Protein AF-A0A7V9AF16-F1 (afdb_monomer_lite)

Radius of gyration: 19.55 Å; chains: 1; bounding box: 46×39×39 Å

pLDDT: mean 80.21, std 13.5, range [38.78, 98.12]

Foldseek 3Di:
DVPDPPDDDDDQDPPRPVVVVVVVVVVCCCPVQVVPDDDPDPVRVVVSVVVVVVVCVVDPDDDDDPDDPVNVVVVVVVVVVPDPDDDDDD

Secondary structure (DSSP, 8-state):
-TT-TT----PPPTT-TTHHHHHHHHHHHIIIIITT---SSHHHHHHHHHHHHHHHHHS-------S-HHHHHHHHHHHHHHSPP-PPP-

Structure (mm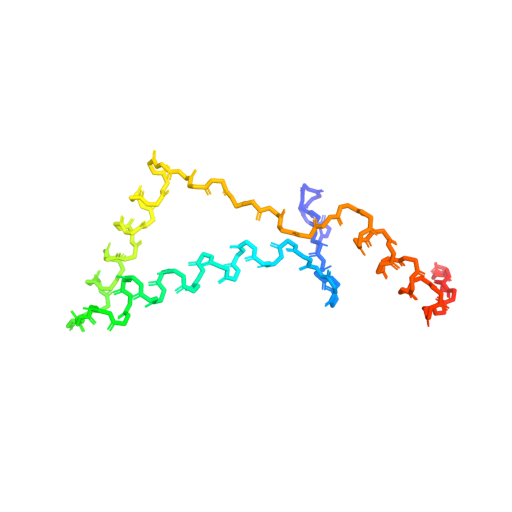CIF, N/CA/C/O backbone):
data_AF-A0A7V9AF16-F1
#
_entry.id   AF-A0A7V9AF16-F1
#
loop_
_atom_site.group_PDB
_atom_site.id
_atom_site.type_symbol
_atom_site.label_atom_id
_atom_site.label_alt_id
_atom_site.label_comp_id
_atom_site.label_asym_id
_atom_site.label_entity_id
_atom_site.label_seq_id
_atom_site.pdbx_PDB_ins_code
_atom_site.Cartn_x
_atom_site.Cartn_y
_atom_site.Cartn_z
_atom_site.occupancy
_atom_site.B_iso_or_equiv
_atom_site.auth_seq_id
_atom_site.auth_comp_id
_atom_site.auth_asym_id
_atom_site.auth_atom_id
_atom_site.pdbx_PDB_model_num
ATOM 1 N N . MET A 1 1 ? 12.255 -20.265 7.975 1.00 51.97 1 MET A N 1
ATOM 2 C CA . MET A 1 1 ? 11.825 -20.304 6.553 1.00 51.97 1 MET A CA 1
ATOM 3 C C . MET A 1 1 ? 11.708 -21.725 5.998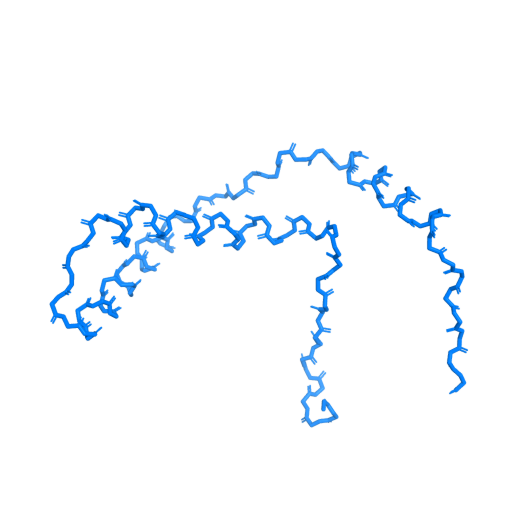 1.00 51.97 1 MET A C 1
ATOM 5 O O . MET A 1 1 ? 10.928 -21.914 5.079 1.00 51.97 1 MET A O 1
ATOM 9 N N . ALA A 1 2 ? 12.384 -22.728 6.578 1.00 57.66 2 ALA A N 1
ATOM 10 C CA . ALA A 1 2 ? 12.230 -24.140 6.192 1.00 57.66 2 ALA A CA 1
ATOM 11 C C . ALA A 1 2 ? 10.814 -24.727 6.412 1.00 57.66 2 ALA A C 1
ATOM 13 O O . ALA A 1 2 ? 10.492 -25.772 5.866 1.00 57.66 2 ALA A O 1
ATOM 14 N N . THR A 1 3 ? 9.954 -24.055 7.183 1.00 71.31 3 THR A N 1
ATOM 15 C CA . THR A 1 3 ? 8.628 -24.562 7.574 1.00 71.31 3 THR A CA 1
ATOM 16 C C . THR A 1 3 ? 7.533 -24.332 6.522 1.00 71.31 3 THR A C 1
ATOM 18 O O . THR A 1 3 ? 6.534 -25.046 6.528 1.00 71.31 3 THR A O 1
ATOM 21 N N . HIS A 1 4 ? 7.694 -23.376 5.594 1.00 75.44 4 HIS A N 1
ATOM 22 C CA . HIS A 1 4 ? 6.686 -23.077 4.564 1.00 75.44 4 HIS A CA 1
ATOM 23 C C . HIS A 1 4 ? 7.321 -22.909 3.173 1.00 75.44 4 HIS A C 1
ATOM 25 O O . HIS A 1 4 ? 7.530 -21.782 2.718 1.00 75.44 4 HIS A O 1
ATOM 31 N N . PRO A 1 5 ? 7.599 -24.019 2.464 1.00 81.00 5 PRO A N 1
ATOM 32 C CA . PRO A 1 5 ? 8.346 -24.007 1.202 1.00 81.00 5 PRO A CA 1
ATOM 33 C C . PRO A 1 5 ? 7.632 -23.279 0.053 1.00 81.00 5 PRO A C 1
ATOM 35 O O . PRO A 1 5 ? 8.254 -22.974 -0.956 1.00 81.00 5 PRO A O 1
ATOM 38 N N . ARG A 1 6 ? 6.337 -22.971 0.204 1.00 88.06 6 ARG A N 1
ATOM 39 C CA . ARG A 1 6 ? 5.539 -22.231 -0.786 1.00 88.06 6 ARG A CA 1
ATOM 40 C C . ARG A 1 6 ? 5.797 -20.722 -0.789 1.00 88.06 6 ARG A C 1
ATOM 42 O O . ARG A 1 6 ? 5.380 -20.054 -1.729 1.00 88.06 6 ARG A O 1
ATOM 49 N N . PHE A 1 7 ? 6.432 -20.172 0.248 1.00 83.38 7 PHE A N 1
ATOM 50 C CA . PHE A 1 7 ? 6.677 -18.734 0.348 1.00 83.38 7 PHE A CA 1
ATOM 51 C C . PHE A 1 7 ? 8.150 -18.415 0.098 1.00 83.38 7 PHE A C 1
ATOM 53 O O . PHE A 1 7 ? 9.024 -18.769 0.888 1.00 83.38 7 PHE A O 1
ATOM 60 N N . HIS A 1 8 ? 8.411 -17.681 -0.983 1.00 80.38 8 HIS A N 1
ATOM 61 C CA . HIS A 1 8 ? 9.721 -17.114 -1.280 1.00 80.38 8 HIS A CA 1
ATOM 62 C C . HIS A 1 8 ? 9.712 -15.626 -0.932 1.00 80.38 8 HIS A C 1
ATOM 64 O O . HIS A 1 8 ? 9.011 -14.833 -1.559 1.00 80.38 8 HIS A O 1
ATOM 70 N N . LEU A 1 9 ? 10.483 -15.234 0.083 1.00 79.50 9 LEU A N 1
ATOM 71 C CA . LEU A 1 9 ? 10.628 -13.825 0.428 1.00 79.50 9 LEU A CA 1
ATOM 72 C C . LEU A 1 9 ? 11.583 -13.158 -0.566 1.00 79.50 9 LEU A C 1
ATOM 74 O O . LEU A 1 9 ? 12.776 -13.462 -0.604 1.00 79.50 9 LEU A O 1
ATOM 78 N N . HIS A 1 10 ? 11.056 -12.223 -1.352 1.00 73.56 10 HIS A N 1
ATOM 79 C CA . HIS A 1 10 ? 11.848 -11.362 -2.220 1.00 73.56 10 HIS A CA 1
ATOM 80 C C . HIS A 1 10 ? 12.115 -10.036 -1.511 1.00 73.56 10 HIS A C 1
ATOM 82 O O . HIS A 1 10 ? 11.199 -9.253 -1.272 1.00 73.56 10 HIS A O 1
ATOM 88 N N . PHE A 1 11 ? 13.379 -9.762 -1.198 1.00 66.62 11 PHE A N 1
ATOM 89 C CA . PHE A 1 11 ? 13.776 -8.452 -0.691 1.00 66.62 11 PHE A CA 1
ATOM 90 C C . PHE A 1 11 ? 13.845 -7.455 -1.848 1.00 66.62 11 PHE A C 1
ATOM 92 O O . PHE A 1 11 ? 14.482 -7.719 -2.871 1.00 66.62 11 PHE A O 1
ATOM 99 N N . THR A 1 12 ? 13.186 -6.308 -1.691 1.00 60.44 12 THR A N 1
ATOM 100 C CA . THR A 1 12 ? 13.243 -5.202 -2.650 1.00 60.44 12 THR A CA 1
ATOM 101 C C . THR A 1 12 ? 14.676 -4.688 -2.778 1.00 60.44 12 THR A C 1
ATOM 103 O O . THR A 1 12 ? 15.213 -4.167 -1.798 1.00 60.44 12 THR A O 1
ATOM 106 N N . PRO A 1 13 ? 15.316 -4.764 -3.960 1.00 66.25 13 PRO A N 1
ATOM 107 C CA . PRO A 1 13 ? 16.545 -4.017 -4.192 1.00 66.25 13 PRO A CA 1
ATOM 108 C C . PRO A 1 13 ? 16.257 -2.511 -4.156 1.00 66.25 13 PRO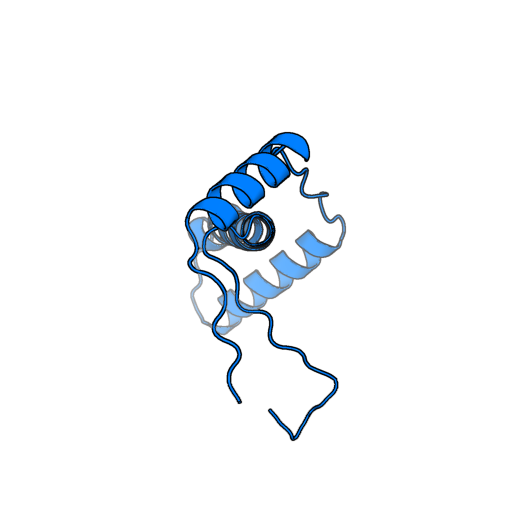 A C 1
ATOM 110 O O . PRO A 1 13 ? 15.148 -2.074 -4.458 1.00 66.25 13 PRO A O 1
ATOM 113 N N . THR A 1 14 ? 17.278 -1.697 -3.888 1.00 61.69 14 THR A N 1
ATOM 114 C CA . THR A 1 14 ? 17.193 -0.221 -3.837 1.00 61.69 14 THR A CA 1
ATOM 115 C C . THR A 1 14 ? 16.622 0.415 -5.121 1.00 61.69 14 THR A C 1
ATOM 117 O O . THR A 1 14 ? 16.231 1.575 -5.129 1.00 61.69 14 THR A O 1
ATOM 120 N N . SER A 1 15 ? 16.562 -0.327 -6.230 1.00 62.78 15 SER A N 1
ATOM 121 C CA . SER A 1 15 ? 16.015 0.103 -7.521 1.00 62.78 15 SER A CA 1
ATOM 122 C C . SER A 1 15 ? 14.657 -0.521 -7.882 1.00 62.78 15 SER A C 1
ATOM 124 O O . SER A 1 15 ? 14.286 -0.493 -9.056 1.00 62.78 15 SER A O 1
ATOM 126 N N . ALA A 1 16 ? 13.928 -1.091 -6.919 1.00 65.69 16 ALA A N 1
ATOM 127 C CA . ALA A 1 16 ? 12.658 -1.784 -7.133 1.00 65.69 16 ALA A CA 1
ATOM 128 C C . ALA A 1 16 ? 11.529 -0.848 -7.603 1.00 65.69 16 ALA A C 1
ATOM 130 O O . ALA A 1 16 ? 10.785 -0.288 -6.806 1.00 65.69 16 ALA A O 1
ATOM 131 N N . SER A 1 17 ? 11.351 -0.73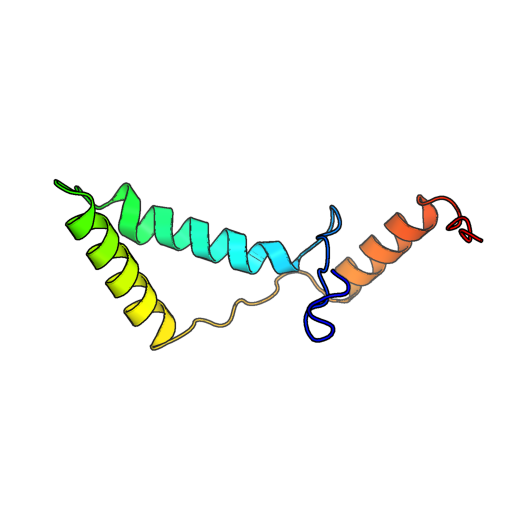6 -8.920 1.00 64.56 17 SER A N 1
ATOM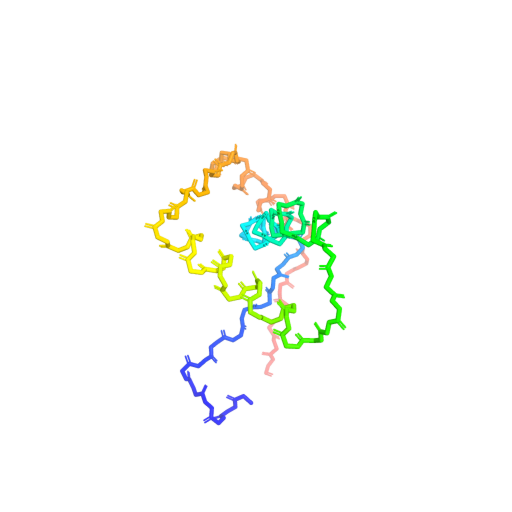 132 C CA . SER A 1 17 ? 10.272 0.050 -9.532 1.00 64.56 17 SER A CA 1
ATOM 133 C C . SER A 1 17 ? 8.865 -0.478 -9.230 1.00 64.56 17 SER A C 1
ATOM 135 O O . SER A 1 17 ? 7.908 0.276 -9.359 1.00 64.56 17 SER A O 1
ATOM 137 N N . TRP A 1 18 ? 8.713 -1.736 -8.804 1.00 67.00 18 TRP A N 1
ATOM 138 C CA . TRP A 1 18 ? 7.416 -2.301 -8.409 1.00 67.00 18 TRP A CA 1
ATOM 139 C C . TRP A 1 18 ? 6.881 -1.709 -7.098 1.00 67.00 18 TRP A C 1
ATOM 141 O O . TRP A 1 18 ? 5.667 -1.652 -6.906 1.00 67.00 18 TRP A O 1
ATOM 151 N N . LEU A 1 19 ? 7.766 -1.189 -6.237 1.00 66.75 19 LEU A N 1
ATOM 152 C CA . LEU A 1 19 ? 7.369 -0.484 -5.020 1.00 66.75 19 LEU A CA 1
ATOM 153 C C . LEU A 1 19 ? 6.570 0.784 -5.349 1.00 66.75 19 LEU A C 1
ATOM 155 O O . LEU A 1 19 ? 5.671 1.135 -4.598 1.00 66.75 19 LEU A O 1
ATOM 159 N N . ASN A 1 20 ? 6.787 1.387 -6.525 1.00 72.69 20 ASN A N 1
ATOM 160 C CA . ASN A 1 20 ? 6.022 2.544 -6.992 1.00 72.69 20 ASN A CA 1
ATOM 161 C C . ASN A 1 20 ? 4.504 2.282 -7.017 1.00 72.69 20 ASN A C 1
ATOM 163 O O . ASN A 1 20 ? 3.730 3.194 -6.755 1.00 72.69 20 ASN A O 1
ATOM 167 N N . MET A 1 21 ? 4.051 1.052 -7.302 1.00 76.75 21 MET A N 1
ATOM 168 C CA . MET A 1 21 ? 2.615 0.732 -7.278 1.00 76.75 21 MET A CA 1
ATOM 169 C C . MET A 1 21 ? 2.059 0.764 -5.852 1.00 76.75 21 MET A C 1
ATOM 171 O O . MET A 1 21 ? 1.039 1.401 -5.597 1.00 76.75 21 MET A O 1
ATOM 175 N N . VAL A 1 22 ? 2.765 0.130 -4.915 1.00 81.38 22 VAL A N 1
ATOM 176 C CA . VAL A 1 22 ? 2.393 0.097 -3.495 1.00 81.38 22 VAL A CA 1
ATOM 177 C C . VAL A 1 22 ? 2.483 1.501 -2.882 1.00 81.38 22 VAL A C 1
ATOM 179 O O . VAL A 1 22 ? 1.553 1.954 -2.221 1.00 81.38 22 VAL A O 1
ATOM 182 N N . GLU A 1 23 ? 3.553 2.242 -3.170 1.00 83.81 23 GLU A N 1
ATOM 183 C CA . GLU A 1 23 ? 3.731 3.640 -2.760 1.00 83.81 23 GLU A CA 1
ATOM 184 C C . GLU A 1 23 ? 2.613 4.542 -3.288 1.00 83.81 23 GLU A C 1
ATOM 186 O O . GLU A 1 23 ? 2.096 5.389 -2.555 1.00 83.81 23 GLU A O 1
ATOM 191 N N . ARG A 1 24 ? 2.217 4.375 -4.556 1.00 85.00 24 ARG A N 1
ATOM 192 C CA . ARG A 1 24 ? 1.153 5.177 -5.167 1.00 85.00 24 ARG A CA 1
ATOM 193 C C . ARG A 1 24 ? -0.213 4.840 -4.583 1.00 85.00 24 ARG A C 1
ATOM 195 O O . ARG A 1 24 ? -0.984 5.761 -4.334 1.00 85.00 24 ARG A O 1
ATOM 202 N N . PHE A 1 25 ? -0.478 3.569 -4.284 1.00 88.06 25 PHE A N 1
ATOM 203 C CA . PHE A 1 25 ? -1.669 3.165 -3.539 1.00 88.06 25 PHE A CA 1
ATOM 204 C C . PHE A 1 25 ? -1.740 3.860 -2.169 1.00 88.06 25 PHE A C 1
ATOM 206 O O . PHE A 1 25 ? -2.731 4.523 -1.864 1.00 88.06 25 PHE A O 1
ATOM 213 N N . PHE A 1 26 ? -0.672 3.796 -1.364 1.00 90.19 26 PHE A N 1
ATOM 214 C CA . PHE A 1 26 ? -0.668 4.425 -0.037 1.00 90.19 26 PHE A CA 1
ATOM 215 C C . PHE A 1 26 ? -0.736 5.956 -0.097 1.00 90.19 26 PHE A C 1
ATOM 217 O O . PHE A 1 26 ? -1.374 6.583 0.755 1.00 90.19 26 PHE A O 1
ATOM 224 N N . ARG A 1 27 ? -0.138 6.576 -1.121 1.00 90.81 27 ARG A N 1
ATOM 225 C CA . ARG A 1 27 ? -0.281 8.013 -1.396 1.00 90.81 27 ARG A CA 1
ATOM 226 C C . ARG A 1 27 ? -1.739 8.386 -1.661 1.00 90.81 27 ARG A C 1
ATOM 228 O O . ARG A 1 27 ? -2.236 9.353 -1.079 1.00 90.81 27 ARG A O 1
ATOM 235 N N . ASP A 1 28 ? -2.419 7.633 -2.517 1.00 91.06 28 ASP A N 1
ATOM 236 C CA . ASP A 1 28 ? -3.815 7.874 -2.874 1.00 91.06 28 ASP A CA 1
ATOM 237 C C . ASP A 1 28 ? -4.745 7.649 -1.680 1.00 91.06 28 ASP A C 1
ATOM 239 O O . ASP A 1 28 ? -5.582 8.506 -1.402 1.00 91.06 28 ASP A O 1
ATOM 243 N N . LEU A 1 29 ? -4.554 6.571 -0.917 1.00 93.44 29 LEU A N 1
ATOM 244 C CA . LEU A 1 29 ? -5.293 6.322 0.322 1.00 93.44 29 LEU A CA 1
ATOM 245 C C . LEU A 1 29 ? -5.142 7.492 1.304 1.00 93.44 29 LEU A C 1
ATOM 247 O O . LEU A 1 29 ? -6.126 8.018 1.832 1.00 93.44 29 LEU A O 1
ATOM 251 N N . THR A 1 30 ? -3.904 7.951 1.503 1.00 94.50 30 THR A N 1
ATOM 252 C CA . THR A 1 30 ? -3.602 9.056 2.417 1.00 94.50 30 THR A CA 1
ATOM 253 C C . THR A 1 30 ? -4.281 10.349 1.976 1.00 94.50 30 THR A C 1
ATOM 255 O O . THR A 1 30 ? -4.913 11.033 2.777 1.00 94.50 30 THR A O 1
ATOM 258 N N . THR A 1 31 ? -4.156 10.706 0.700 1.00 94.88 31 THR A N 1
ATOM 259 C CA . THR A 1 31 ? -4.643 11.991 0.173 1.00 94.88 31 THR A CA 1
ATOM 260 C C . THR A 1 31 ? -6.152 12.028 -0.042 1.00 94.88 31 THR A C 1
ATOM 262 O O . THR A 1 31 ? -6.767 13.074 0.171 1.00 94.88 31 THR A O 1
ATOM 265 N N . LYS A 1 32 ? -6.754 10.911 -0.463 1.00 91.56 32 LYS A N 1
ATOM 266 C CA . LYS A 1 32 ? -8.176 10.835 -0.822 1.00 91.56 32 LYS A CA 1
ATOM 267 C C . LYS A 1 32 ? -9.065 10.455 0.360 1.00 91.56 32 LYS A C 1
ATOM 269 O O . LYS A 1 32 ? -10.191 10.938 0.410 1.00 91.56 32 LYS A O 1
ATOM 274 N N . ARG A 1 33 ? -8.582 9.630 1.301 1.00 93.56 33 ARG A N 1
ATOM 275 C CA . ARG A 1 33 ? -9.377 9.153 2.447 1.00 93.56 33 ARG A CA 1
ATOM 276 C C . ARG A 1 33 ? -8.894 9.717 3.778 1.00 93.56 33 ARG A C 1
ATOM 278 O O . ARG A 1 33 ? -9.682 10.342 4.475 1.00 93.56 33 ARG A O 1
ATOM 285 N N . LEU A 1 34 ? -7.615 9.542 4.115 1.00 94.75 34 LEU A N 1
ATOM 286 C CA . LEU A 1 34 ? -7.132 9.816 5.478 1.00 94.75 34 LEU A CA 1
ATOM 287 C C . LEU A 1 34 ? -7.035 11.309 5.805 1.00 94.75 34 LEU A C 1
ATOM 289 O O . LEU A 1 34 ? -7.542 11.740 6.829 1.00 94.75 34 LEU A O 1
ATOM 293 N N . ARG A 1 35 ? -6.436 12.122 4.927 1.00 94.94 35 ARG A N 1
ATOM 294 C CA . ARG A 1 35 ? -6.271 13.572 5.158 1.00 94.94 35 ARG A CA 1
ATOM 295 C C . ARG A 1 35 ? -7.572 14.372 5.080 1.00 94.94 35 ARG A C 1
ATOM 297 O O . ARG A 1 35 ? -7.583 15.533 5.465 1.00 94.94 35 ARG A O 1
ATOM 304 N N . ARG A 1 36 ? -8.629 13.783 4.518 1.00 92.38 36 ARG A N 1
ATOM 305 C CA . ARG A 1 36 ? -9.946 14.419 4.354 1.00 92.38 36 ARG A CA 1
ATOM 306 C C . ARG A 1 36 ? -10.966 13.932 5.381 1.00 92.38 36 ARG A C 1
ATOM 308 O O . ARG A 1 36 ? -12.045 14.504 5.459 1.00 92.38 36 ARG A O 1
ATOM 315 N N . GLY A 1 37 ? -10.653 12.861 6.107 1.00 90.69 37 GLY A N 1
ATOM 316 C CA . GLY A 1 37 ? -11.523 12.291 7.125 1.00 90.69 37 GLY A CA 1
ATOM 317 C C . GLY A 1 37 ? -11.204 12.845 8.507 1.00 90.69 37 GLY A C 1
ATOM 318 O O . GLY A 1 37 ? -10.045 13.092 8.836 1.00 90.69 37 GLY A O 1
ATOM 319 N N . VAL A 1 38 ? -12.243 13.000 9.318 1.00 93.69 38 VAL A N 1
ATOM 320 C CA . VAL A 1 38 ? -12.138 13.146 10.770 1.00 93.69 38 VAL A CA 1
ATOM 321 C C . VAL A 1 38 ? -12.741 11.877 11.352 1.00 93.69 38 VAL A C 1
ATOM 323 O O . VAL A 1 38 ? -13.862 11.529 10.996 1.00 93.69 38 VAL A O 1
ATOM 326 N N . PHE A 1 39 ? -11.982 11.170 12.185 1.00 96.00 39 PHE A N 1
ATOM 327 C CA . PHE A 1 39 ? -12.392 9.895 12.767 1.00 96.00 39 PHE A CA 1
ATOM 328 C C . PHE A 1 39 ? -12.407 10.044 14.284 1.00 96.00 39 PHE A C 1
ATOM 330 O O . PHE A 1 39 ? -11.402 10.425 14.884 1.00 96.00 39 PHE A O 1
ATOM 337 N N . HIS A 1 40 ? -13.539 9.740 14.900 1.00 96.75 40 HIS A N 1
ATOM 338 C CA . HIS A 1 40 ? -13.774 9.872 16.334 1.00 96.75 40 HIS A CA 1
ATOM 339 C C . HIS A 1 40 ? -13.440 8.580 17.084 1.00 96.75 40 HIS A C 1
ATOM 341 O O . HIS A 1 40 ? -13.399 8.562 18.313 1.00 96.75 40 HIS A O 1
ATOM 347 N N . SER A 1 41 ? -13.194 7.484 16.358 1.00 97.62 41 SER A N 1
ATOM 348 C CA . SER A 1 41 ? -12.821 6.199 16.941 1.00 97.62 41 SER A CA 1
ATOM 349 C C . SER A 1 41 ? -11.991 5.335 15.984 1.00 97.62 41 SER A C 1
ATOM 351 O O . SER A 1 41 ? -12.009 5.509 14.764 1.00 97.62 41 SER A O 1
ATOM 353 N N . VAL A 1 42 ? -11.271 4.357 16.541 1.00 97.38 42 VAL A N 1
ATOM 354 C CA . VAL A 1 42 ? -10.524 3.364 15.750 1.00 97.38 42 VAL A CA 1
ATOM 355 C C . VAL A 1 42 ? -11.449 2.512 14.864 1.00 97.38 42 VAL A C 1
ATOM 357 O O . VAL A 1 42 ? -11.117 2.348 13.691 1.00 97.38 42 VAL A O 1
ATOM 360 N N . PRO A 1 43 ? -12.608 2.004 15.339 1.00 98.12 43 PRO A N 1
ATOM 361 C CA . PRO A 1 43 ? -13.541 1.274 14.479 1.00 98.12 43 PRO A CA 1
ATOM 362 C C . PRO A 1 43 ? -14.013 2.082 13.266 1.00 98.12 43 PRO A C 1
ATOM 364 O O . PRO A 1 43 ? -14.086 1.544 12.164 1.00 98.12 43 PRO A O 1
ATOM 367 N N . GLU A 1 44 ? -14.268 3.379 13.444 1.00 96.88 44 GLU A N 1
ATOM 368 C CA . GLU A 1 44 ? -14.658 4.273 12.349 1.00 96.88 44 GLU A CA 1
ATOM 369 C C . GLU A 1 44 ? -13.545 4.408 11.299 1.00 96.88 44 GLU A C 1
ATOM 371 O O . GLU A 1 44 ? -13.805 4.316 10.098 1.00 96.88 44 GLU A O 1
ATOM 376 N N . LEU A 1 45 ? -12.286 4.546 11.733 1.00 96.75 45 LEU A N 1
ATOM 377 C CA . LEU A 1 45 ? -11.136 4.544 10.827 1.00 96.75 45 LEU A CA 1
ATOM 378 C C . LEU A 1 45 ? -11.018 3.214 10.065 1.00 96.75 45 LEU A C 1
ATOM 380 O O . LEU A 1 45 ? -10.778 3.217 8.857 1.00 96.75 45 LEU A O 1
ATOM 384 N N . VAL A 1 46 ? -11.192 2.080 10.748 1.00 97.44 46 VAL A N 1
ATOM 385 C CA . VAL A 1 46 ? -11.127 0.749 10.122 1.00 97.44 46 VAL A CA 1
ATOM 386 C C . VAL A 1 46 ? -12.214 0.593 9.060 1.00 97.44 46 VAL A C 1
ATOM 388 O O . VAL A 1 46 ? -11.901 0.176 7.944 1.00 97.44 46 VAL A O 1
ATOM 391 N N . ALA A 1 47 ? -13.455 0.982 9.361 1.00 96.88 47 ALA A N 1
ATOM 392 C CA . ALA A 1 47 ? -14.550 0.962 8.393 1.00 96.88 47 ALA A CA 1
ATOM 393 C C . ALA A 1 47 ? -14.223 1.844 7.177 1.00 96.88 47 ALA A C 1
ATOM 395 O O . ALA A 1 47 ? -14.301 1.401 6.032 1.00 96.88 47 ALA A O 1
ATOM 396 N N . ALA A 1 48 ? -13.719 3.057 7.414 1.00 95.69 48 ALA A N 1
ATOM 397 C CA . ALA A 1 48 ? -13.350 3.974 6.346 1.00 95.69 48 ALA A CA 1
ATOM 398 C C . ALA A 1 48 ? -12.234 3.446 5.426 1.00 95.69 48 ALA A C 1
ATOM 400 O O . ALA A 1 48 ? -12.235 3.766 4.230 1.00 95.69 48 ALA A O 1
ATOM 401 N N . LEU A 1 49 ? -11.290 2.667 5.967 1.00 95.69 49 LEU A N 1
ATOM 402 C CA . LEU A 1 49 ? -10.251 1.969 5.207 1.00 95.69 49 LEU A CA 1
ATOM 403 C C . LEU A 1 49 ? -10.824 0.805 4.390 1.00 95.69 49 LEU A C 1
ATOM 405 O O . LEU A 1 49 ? -10.468 0.656 3.221 1.00 95.69 49 LEU A O 1
ATOM 409 N N . GLN A 1 50 ? -11.709 -0.000 4.982 1.00 96.50 50 GLN A N 1
ATOM 410 C CA . GLN A 1 50 ? -12.369 -1.116 4.300 1.00 96.50 50 GLN A CA 1
ATOM 411 C C . GLN A 1 50 ? -13.227 -0.630 3.128 1.00 96.50 50 GLN A C 1
ATOM 413 O O . GLN A 1 50 ? -13.114 -1.173 2.029 1.00 96.50 50 GLN A O 1
ATOM 418 N N . ASP A 1 51 ? -13.989 0.447 3.319 1.00 95.25 51 ASP A N 1
ATOM 419 C CA . ASP A 1 51 ? -14.781 1.070 2.255 1.00 95.25 51 ASP A CA 1
ATOM 420 C C . ASP A 1 51 ? -13.899 1.557 1.107 1.00 95.25 51 ASP A C 1
ATOM 422 O O . ASP A 1 51 ? -14.199 1.334 -0.067 1.00 95.25 51 ASP A O 1
ATOM 426 N N . TYR A 1 52 ? -12.780 2.208 1.440 1.00 93.56 52 TYR A N 1
ATOM 427 C CA . TYR A 1 52 ? -11.833 2.682 0.438 1.00 93.56 52 TYR A CA 1
ATOM 428 C C . TYR A 1 52 ? -11.244 1.520 -0.368 1.00 93.56 52 TYR A C 1
ATOM 430 O O . TYR A 1 52 ? -11.146 1.612 -1.590 1.00 93.56 52 TYR A O 1
ATOM 438 N N . LEU A 1 53 ? -10.877 0.420 0.298 1.00 93.25 53 LEU A N 1
ATOM 439 C CA . LEU A 1 53 ? -10.385 -0.790 -0.360 1.00 93.25 53 LEU A CA 1
ATOM 440 C C . LEU A 1 53 ? -11.442 -1.397 -1.286 1.00 93.25 53 LEU A C 1
ATOM 442 O O . LEU A 1 53 ? -11.127 -1.727 -2.429 1.00 93.25 53 LEU A O 1
ATOM 446 N N . ALA A 1 54 ? -12.688 -1.514 -0.821 1.00 93.81 54 ALA A N 1
ATOM 447 C CA . ALA A 1 54 ? -13.788 -2.045 -1.618 1.00 93.81 54 ALA A CA 1
ATOM 448 C C . ALA A 1 54 ? -14.010 -1.208 -2.886 1.00 93.81 54 ALA A C 1
ATOM 450 O O . ALA A 1 54 ? -14.045 -1.757 -3.985 1.00 93.81 54 ALA A O 1
ATOM 451 N N . GLN A 1 55 ? -14.067 0.120 -2.754 1.00 91.44 55 GLN A N 1
ATOM 452 C CA . GLN A 1 55 ? -14.225 1.039 -3.885 1.00 91.44 55 GLN A CA 1
ATOM 453 C C . GLN A 1 55 ? -13.029 0.989 -4.844 1.00 91.44 55 GLN A C 1
ATOM 455 O O . GLN A 1 55 ? -13.209 0.937 -6.058 1.00 91.44 55 GLN A O 1
ATOM 460 N N . HIS A 1 56 ? -11.802 0.968 -4.317 1.00 88.31 56 HIS A N 1
ATOM 461 C CA . HIS A 1 56 ? -10.591 0.890 -5.134 1.00 88.31 56 HIS A CA 1
ATOM 462 C C . HIS A 1 56 ? -10.534 -0.404 -5.963 1.00 88.31 56 HIS A C 1
ATOM 464 O O . HIS A 1 56 ? -10.101 -0.381 -7.114 1.00 88.31 56 HIS A O 1
ATOM 470 N N . ASN A 1 57 ? -11.007 -1.518 -5.399 1.00 88.50 57 ASN A N 1
ATOM 471 C CA . ASN A 1 57 ? -10.997 -2.825 -6.054 1.00 88.50 57 ASN A CA 1
ATOM 472 C C . ASN A 1 57 ? -12.128 -3.025 -7.078 1.00 88.50 57 ASN A C 1
ATOM 474 O O . ASN A 1 57 ? -12.015 -3.920 -7.911 1.00 88.50 57 ASN A O 1
ATOM 478 N N . GLN A 1 58 ? -13.200 -2.223 -7.049 1.00 89.06 58 GLN A N 1
ATOM 479 C CA . GLN A 1 58 ? -14.305 -2.327 -8.018 1.00 89.06 58 GLN A CA 1
ATOM 480 C C . GLN A 1 58 ? -13.893 -1.929 -9.442 1.00 89.06 58 GLN A C 1
ATOM 482 O O . GLN A 1 58 ? -14.380 -2.508 -10.410 1.00 89.06 58 GLN A O 1
ATOM 487 N N . ALA A 1 59 ? -12.989 -0.959 -9.580 1.00 75.12 59 ALA A N 1
ATOM 488 C CA . ALA A 1 59 ? -12.455 -0.517 -10.865 1.00 75.12 59 ALA A CA 1
ATOM 489 C C . ALA A 1 59 ? -10.963 -0.190 -10.707 1.00 75.12 59 ALA A C 1
ATOM 491 O O . ALA A 1 59 ? -10.590 0.985 -10.617 1.00 75.12 59 ALA A O 1
ATOM 492 N N . PRO A 1 60 ? -10.094 -1.215 -10.625 1.00 74.50 60 PRO A N 1
ATOM 493 C CA . PRO A 1 60 ? -8.679 -0.992 -10.393 1.00 74.50 60 PRO A CA 1
ATOM 494 C C . PRO A 1 60 ? -8.093 -0.254 -11.595 1.00 74.50 60 PRO A C 1
ATOM 496 O O . PRO A 1 60 ? -8.027 -0.783 -12.706 1.00 74.50 60 PRO A O 1
ATOM 499 N N . ALA A 1 61 ? -7.667 0.990 -11.383 1.00 70.06 61 ALA A N 1
ATOM 500 C CA . ALA A 1 61 ? -6.978 1.736 -12.421 1.00 70.06 61 ALA A CA 1
ATOM 501 C C . ALA A 1 61 ? -5.636 1.040 -12.708 1.00 70.06 61 ALA A C 1
ATOM 503 O O . ALA A 1 61 ? -4.836 0.868 -11.779 1.00 70.06 61 ALA A O 1
ATOM 504 N N . PRO A 1 62 ? -5.350 0.646 -13.962 1.00 67.62 62 PRO A N 1
ATOM 505 C CA . PRO A 1 62 ? -4.064 0.060 -14.286 1.00 67.62 62 PRO A CA 1
ATOM 506 C C . PRO A 1 62 ? -2.967 1.084 -13.991 1.00 67.62 62 PRO A C 1
ATOM 508 O O . PRO A 1 62 ? -2.982 2.217 -14.479 1.00 67.62 62 PRO A O 1
ATOM 511 N N . PHE A 1 63 ? -2.001 0.691 -13.165 1.00 65.56 63 PHE A N 1
ATOM 512 C CA . PHE A 1 63 ? -0.821 1.508 -12.930 1.00 65.56 63 PHE A CA 1
ATOM 513 C C . PHE A 1 63 ? 0.048 1.468 -14.186 1.00 65.56 63 PHE A C 1
ATOM 515 O O . PHE A 1 63 ? 0.747 0.490 -14.442 1.00 65.56 63 PHE A O 1
ATOM 522 N N . ILE A 1 64 ? -0.008 2.535 -14.981 1.00 64.69 64 ILE A N 1
ATOM 523 C CA . ILE A 1 64 ? 0.830 2.661 -16.170 1.00 64.69 64 ILE A CA 1
ATOM 524 C C . ILE A 1 64 ? 2.271 2.889 -15.717 1.00 64.69 64 ILE A C 1
ATOM 526 O O . ILE A 1 64 ? 2.592 3.880 -15.055 1.00 64.69 64 ILE A O 1
ATOM 530 N N . LEU A 1 65 ? 3.147 1.953 -16.073 1.00 64.88 65 LEU A N 1
ATOM 531 C CA . LEU A 1 65 ? 4.583 2.108 -15.901 1.00 64.88 65 LEU A CA 1
ATOM 532 C C . LEU A 1 65 ? 5.063 3.218 -16.841 1.00 64.88 65 LEU A C 1
ATOM 534 O O . LEU A 1 65 ? 5.012 3.075 -18.057 1.00 64.88 65 LEU A O 1
ATOM 538 N N . THR A 1 66 ? 5.525 4.332 -16.277 1.00 64.62 66 THR A N 1
ATOM 539 C CA . THR A 1 66 ? 6.068 5.457 -17.057 1.00 64.62 66 THR A CA 1
ATOM 540 C C . THR A 1 66 ? 7.525 5.246 -17.462 1.00 64.62 66 THR A C 1
ATOM 542 O O . THR A 1 66 ? 8.010 5.900 -18.380 1.00 64.62 66 THR A O 1
ATOM 545 N N . ALA A 1 67 ? 8.232 4.335 -16.787 1.00 70.75 67 ALA A N 1
ATOM 546 C CA . ALA A 1 67 ? 9.599 3.976 -17.132 1.00 70.75 67 ALA A CA 1
ATOM 547 C C . ALA A 1 67 ? 9.609 3.047 -18.350 1.00 70.75 67 ALA A C 1
ATOM 549 O O . ALA A 1 67 ? 8.987 1.982 -18.323 1.00 70.75 67 ALA A O 1
ATOM 550 N N . GLN A 1 68 ? 10.358 3.419 -19.389 1.00 73.88 68 GLN A N 1
ATOM 551 C CA . GLN A 1 68 ? 10.534 2.563 -20.556 1.00 73.88 68 GLN A CA 1
ATOM 552 C C . GLN A 1 68 ? 11.378 1.338 -20.194 1.00 73.88 68 GLN A C 1
ATOM 554 O O . GLN A 1 68 ? 12.293 1.400 -19.366 1.00 73.88 68 GLN A O 1
ATOM 559 N N . ALA A 1 69 ? 11.103 0.206 -20.845 1.00 74.31 69 ALA A N 1
ATOM 560 C CA . ALA A 1 69 ? 11.858 -1.029 -20.626 1.00 74.31 69 ALA A CA 1
ATOM 561 C C . ALA A 1 69 ? 13.371 -0.827 -20.847 1.00 74.31 69 ALA A C 1
ATOM 563 O O . ALA A 1 69 ? 14.199 -1.383 -20.123 1.00 74.31 69 ALA A O 1
ATOM 564 N N . THR A 1 70 ? 13.736 0.028 -21.804 1.00 79.38 70 THR A N 1
ATOM 565 C CA . THR A 1 70 ? 15.115 0.436 -22.098 1.00 79.38 70 THR A CA 1
ATOM 566 C C . THR A 1 70 ? 15.787 1.125 -20.910 1.00 79.38 70 THR A C 1
ATOM 568 O O . THR A 1 70 ? 16.909 0.759 -20.553 1.00 79.38 70 THR A O 1
ATOM 571 N N . ASP A 1 71 ? 15.097 2.050 -20.242 1.00 79.44 71 ASP A N 1
ATOM 572 C CA . ASP A 1 71 ? 15.613 2.766 -19.070 1.00 79.44 71 ASP A CA 1
ATOM 573 C C . ASP A 1 71 ? 15.859 1.813 -17.898 1.00 79.44 71 ASP A C 1
ATOM 575 O O . ASP A 1 71 ? 16.889 1.887 -17.216 1.00 79.44 71 ASP A O 1
ATOM 579 N N . ILE A 1 72 ? 14.945 0.858 -17.703 1.00 77.12 72 ILE A N 1
ATOM 580 C CA . ILE A 1 72 ? 15.065 -0.183 -16.679 1.00 77.12 72 ILE A CA 1
ATOM 581 C C . ILE A 1 72 ? 16.296 -1.052 -16.962 1.00 77.12 72 ILE A C 1
ATOM 583 O O . ILE A 1 72 ? 17.138 -1.243 -16.079 1.00 77.12 72 ILE A O 1
ATOM 587 N N . LEU A 1 73 ? 16.456 -1.533 -18.198 1.00 80.94 73 LEU A N 1
ATOM 588 C CA . LEU A 1 73 ? 17.596 -2.363 -18.597 1.00 80.94 73 LEU A CA 1
ATOM 589 C C . LEU A 1 73 ? 18.927 -1.616 -18.458 1.00 80.94 73 LEU A C 1
ATOM 591 O O . LEU A 1 73 ? 19.908 -2.186 -17.973 1.00 80.94 73 LEU A O 1
ATOM 595 N N . MET A 1 74 ? 18.972 -0.334 -18.824 1.00 83.81 74 MET A N 1
ATOM 596 C CA . MET A 1 74 ? 20.161 0.503 -18.660 1.00 83.81 74 MET A CA 1
ATOM 597 C C . MET A 1 74 ? 20.520 0.696 -17.185 1.00 83.81 74 MET A C 1
ATOM 599 O O . MET A 1 74 ? 21.693 0.579 -16.813 1.00 83.81 74 MET A O 1
ATOM 603 N N . LYS A 1 75 ? 19.525 0.912 -16.318 1.00 78.94 75 LYS A N 1
ATOM 604 C CA . LYS A 1 75 ? 19.727 1.004 -14.866 1.00 78.94 75 LYS A CA 1
ATOM 605 C C . LYS A 1 75 ? 20.265 -0.310 -14.290 1.00 78.94 75 LYS A C 1
ATOM 607 O O . LYS A 1 75 ? 21.219 -0.282 -13.512 1.00 78.94 75 LYS A O 1
ATOM 612 N N . VAL A 1 76 ? 19.734 -1.456 -14.726 1.00 82.06 76 VAL A N 1
ATOM 613 C CA . VAL A 1 76 ? 20.220 -2.791 -14.327 1.00 82.06 76 VAL A CA 1
ATOM 614 C C . VAL A 1 76 ? 21.662 -3.022 -14.785 1.00 82.06 76 VAL A C 1
ATOM 616 O O . VAL A 1 76 ? 22.484 -3.480 -13.989 1.00 82.06 76 VAL A O 1
ATOM 619 N N . LYS A 1 77 ? 22.008 -2.667 -16.031 1.00 84.31 77 LYS A N 1
ATOM 620 C CA . LYS A 1 77 ? 23.386 -2.771 -16.547 1.00 84.31 77 LYS A CA 1
ATOM 621 C C . LYS A 1 77 ? 24.368 -1.942 -15.712 1.00 84.31 77 LYS A C 1
ATOM 623 O O . LYS A 1 77 ? 25.411 -2.458 -15.314 1.00 84.31 77 LYS A O 1
ATOM 628 N N . ARG A 1 78 ? 24.022 -0.688 -15.392 1.00 83.06 78 ARG A N 1
ATOM 629 C CA . ARG A 1 78 ? 24.843 0.187 -14.531 1.00 83.06 78 ARG A CA 1
ATOM 630 C C . ARG A 1 78 ? 25.025 -0.400 -13.131 1.00 83.06 78 ARG A C 1
ATOM 632 O O . ARG A 1 78 ? 26.145 -0.423 -12.628 1.00 83.06 78 ARG A O 1
ATOM 639 N N . ALA A 1 79 ? 23.950 -0.908 -12.527 1.00 80.69 79 ALA A N 1
ATOM 640 C CA . ALA A 1 79 ? 24.006 -1.535 -11.209 1.00 80.69 79 ALA A CA 1
ATOM 641 C C . ALA A 1 79 ? 24.912 -2.777 -11.206 1.00 80.69 79 ALA A C 1
ATOM 643 O O . ALA A 1 79 ? 25.792 -2.885 -10.357 1.00 80.69 79 ALA A O 1
ATOM 644 N N . ARG A 1 80 ? 24.773 -3.669 -12.198 1.00 80.44 80 ARG A N 1
ATOM 645 C CA . ARG A 1 80 ? 25.632 -4.857 -12.340 1.00 80.44 80 ARG A CA 1
ATOM 646 C C . ARG A 1 80 ? 27.109 -4.510 -12.506 1.00 80.44 80 ARG A C 1
ATOM 648 O O . ARG A 1 80 ? 27.937 -5.207 -11.943 1.00 80.44 80 ARG A O 1
ATOM 655 N N . LYS A 1 81 ? 27.441 -3.429 -13.223 1.00 84.31 81 LYS A N 1
ATOM 656 C CA . LYS A 1 81 ? 28.833 -2.972 -1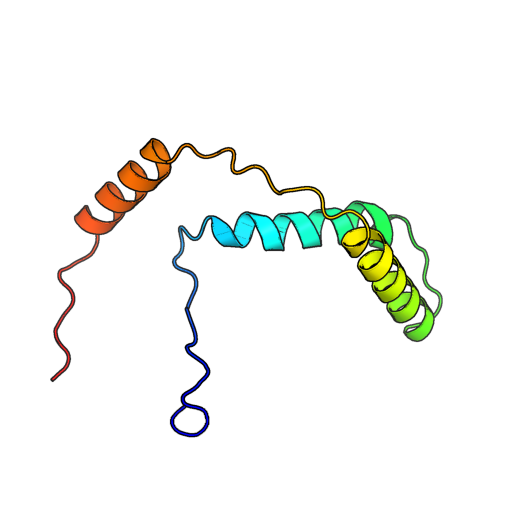3.382 1.00 84.31 81 LYS A CA 1
ATOM 657 C C . LYS A 1 81 ? 29.465 -2.523 -12.056 1.00 84.31 81 LYS A C 1
ATOM 659 O O . LYS A 1 81 ? 30.675 -2.622 -11.902 1.00 84.31 81 LYS A O 1
ATOM 664 N N . LYS A 1 82 ? 28.662 -1.997 -11.125 1.00 80.50 82 LYS A N 1
ATOM 665 C CA . LYS A 1 82 ? 29.138 -1.443 -9.847 1.00 80.50 82 LYS A CA 1
ATOM 666 C C . LYS A 1 82 ? 29.165 -2.476 -8.714 1.00 80.50 82 LYS A C 1
ATOM 668 O O . LYS A 1 82 ? 29.842 -2.257 -7.716 1.00 80.50 82 LYS A O 1
ATOM 673 N N . LEU A 1 83 ? 28.412 -3.568 -8.845 1.00 77.69 83 LEU A N 1
ATOM 674 C CA . LEU A 1 83 ? 28.352 -4.622 -7.838 1.00 77.69 83 LEU A CA 1
ATOM 675 C C . LEU A 1 83 ? 29.564 -5.561 -7.970 1.00 77.69 83 LEU A C 1
ATOM 677 O O . LEU A 1 83 ? 29.857 -6.011 -9.079 1.00 77.69 83 LEU A O 1
ATOM 681 N N . PRO A 1 84 ? 30.258 -5.892 -6.866 1.00 73.62 84 PRO A N 1
ATOM 682 C CA . PRO A 1 84 ? 31.328 -6.880 -6.893 1.00 73.62 84 PRO A CA 1
ATOM 683 C C . PRO A 1 84 ? 30.773 -8.260 -7.262 1.00 73.62 84 PRO A C 1
ATOM 685 O O . PRO A 1 84 ? 29.600 -8.562 -7.017 1.00 73.62 84 PRO A O 1
ATOM 688 N N . ALA A 1 85 ? 31.623 -9.112 -7.843 1.00 71.75 85 ALA A N 1
ATOM 689 C CA . ALA A 1 85 ? 31.247 -10.479 -8.180 1.00 71.75 85 ALA A CA 1
ATOM 690 C C . ALA A 1 85 ? 30.671 -11.187 -6.942 1.00 71.75 85 ALA A C 1
ATOM 692 O O . ALA A 1 85 ? 31.254 -11.150 -5.856 1.00 71.75 85 ALA A O 1
ATOM 693 N N . ARG A 1 86 ? 29.500 -11.813 -7.105 1.00 66.56 86 ARG A N 1
ATOM 694 C CA . ARG A 1 86 ? 28.821 -12.536 -6.027 1.00 66.56 86 ARG A CA 1
ATOM 695 C C . ARG A 1 86 ? 29.762 -13.631 -5.515 1.00 66.56 86 ARG A C 1
ATOM 697 O O . ARG A 1 86 ? 30.035 -14.581 -6.246 1.00 66.56 86 ARG A O 1
ATOM 704 N N . LYS A 1 87 ? 30.255 -13.508 -4.277 1.00 59.06 87 LYS A N 1
ATOM 705 C CA . LYS A 1 87 ? 31.001 -14.591 -3.621 1.00 59.06 87 LYS A CA 1
ATOM 706 C C . LYS A 1 87 ? 30.073 -15.800 -3.522 1.00 59.06 87 LYS A C 1
ATOM 708 O O . LYS A 1 87 ? 28.975 -15.690 -2.973 1.00 59.06 87 LYS A O 1
ATOM 713 N N . LYS A 1 88 ? 30.488 -16.931 -4.096 1.00 48.19 88 LYS A N 1
ATOM 714 C CA . LYS A 1 88 ? 29.830 -18.214 -3.845 1.00 48.19 88 LYS A CA 1
ATOM 715 C C . LYS A 1 88 ? 30.061 -18.538 -2.370 1.00 48.19 88 LYS A C 1
ATOM 717 O O . LYS A 1 88 ? 31.207 -18.640 -1.945 1.00 48.19 88 LYS A O 1
ATOM 722 N N . VAL A 1 89 ? 28.982 -18.601 -1.603 1.00 48.84 89 VAL A N 1
ATOM 723 C CA . VAL A 1 89 ? 29.009 -19.164 -0.252 1.00 48.84 89 VAL A CA 1
ATOM 724 C C . VAL A 1 89 ? 29.078 -20.679 -0.448 1.00 48.84 89 VAL A C 1
ATOM 726 O O . VAL A 1 89 ? 28.273 -21.203 -1.222 1.00 48.84 89 VAL A O 1
ATOM 729 N N . GLN A 1 90 ? 30.110 -21.314 0.119 1.00 38.78 90 GLN A N 1
ATOM 730 C CA . GLN A 1 90 ? 30.230 -22.776 0.201 1.00 38.78 90 GLN A CA 1
ATOM 731 C C . GLN A 1 90 ? 29.138 -23.333 1.108 1.00 38.78 90 GLN A C 1
ATOM 733 O O . GLN A 1 90 ? 28.843 -22.661 2.123 1.00 38.78 90 GLN A O 1
#

Sequence (90 aa):
MATHPRFHLHFTPTSASWLNMVERFFRDLTTKRLRRGVFHSVPELVAALQDYLAQHNQAPAPFILTAQATDILMKVKRARKKLPARKKVQ